Protein AF-A0A8T4UF15-F1 (afdb_monomer_lite)

Sequence (118 aa):
MREFDEFVKQVGKSARLDPWVRERGFAGYVQELKKEADEVIEAIGNNDRENIREELGDVLYDWLHACALAGIPLRDIIASAAEKLQRRKPYLRENRSVSSEEAVAIWKRVKEEEHARR

Structure (mmCIF, N/CA/C/O backbone):
data_AF-A0A8T4UF15-F1
#
_entry.id   AF-A0A8T4UF15-F1
#
loop_
_atom_site.group_PDB
_atom_site.id
_atom_site.type_symbol
_atom_site.label_atom_id
_atom_site.label_alt_id
_atom_site.label_comp_id
_atom_site.label_asym_id
_atom_site.label_entity_id
_atom_site.label_seq_id
_atom_site.pdbx_PDB_ins_code
_atom_site.Cartn_x
_atom_site.Cartn_y
_atom_site.Cartn_z
_atom_site.occupancy
_atom_site.B_iso_or_equiv
_atom_site.auth_seq_id
_atom_site.auth_comp_id
_atom_site.auth_asym_id
_atom_site.auth_atom_id
_atom_site.pdbx_PDB_model_num
ATOM 1 N N . MET A 1 1 ? -14.819 -1.283 -9.847 1.00 64.62 1 MET A N 1
ATOM 2 C CA . MET A 1 1 ? -13.695 -2.212 -10.169 1.00 64.62 1 MET A CA 1
ATOM 3 C C . MET A 1 1 ? -13.067 -1.915 -11.524 1.00 64.62 1 MET A C 1
ATOM 5 O O . MET A 1 1 ? -11.853 -1.983 -11.606 1.00 64.62 1 MET A O 1
ATOM 9 N N . ARG A 1 2 ? -13.832 -1.520 -12.557 1.00 86.50 2 ARG A N 1
ATOM 10 C CA . ARG A 1 2 ? -13.244 -1.036 -13.822 1.00 86.50 2 ARG A CA 1
ATOM 11 C C . ARG A 1 2 ? -12.325 0.177 -13.631 1.00 86.50 2 ARG A C 1
ATOM 13 O O . ARG A 1 2 ? -11.331 0.279 -14.339 1.00 86.50 2 ARG A O 1
ATOM 20 N N . GLU A 1 3 ? -12.628 1.058 -12.672 1.00 92.75 3 GLU A N 1
ATOM 21 C CA . GLU A 1 3 ? -11.774 2.215 -12.375 1.00 92.75 3 GLU A CA 1
ATOM 22 C C . GLU A 1 3 ? -10.402 1.795 -11.840 1.00 92.75 3 GLU A C 1
ATOM 24 O O . GLU A 1 3 ? -9.393 2.355 -12.249 1.00 92.75 3 GLU A O 1
ATOM 29 N N . PHE A 1 4 ? -10.355 0.775 -10.976 1.00 94.50 4 PHE A N 1
ATOM 30 C CA . PHE A 1 4 ? -9.102 0.274 -10.410 1.00 94.50 4 PHE A CA 1
ATOM 31 C C . PHE A 1 4 ? -8.204 -0.340 -11.487 1.00 94.50 4 PHE A C 1
ATOM 33 O O . PHE A 1 4 ? -7.023 -0.016 -11.564 1.00 94.50 4 PHE A O 1
ATOM 40 N N . ASP A 1 5 ? -8.770 -1.171 -12.365 1.00 95.38 5 ASP A N 1
ATOM 41 C CA . ASP A 1 5 ? -8.007 -1.779 -13.457 1.00 95.38 5 ASP A CA 1
ATOM 42 C C . ASP A 1 5 ? -7.453 -0.725 -14.425 1.00 95.38 5 ASP A C 1
ATOM 44 O O . ASP A 1 5 ? -6.333 -0.860 -14.922 1.00 95.38 5 ASP A O 1
ATOM 48 N N . GLU A 1 6 ? -8.223 0.331 -14.707 1.00 97.31 6 GLU A N 1
ATOM 49 C CA . GLU A 1 6 ? -7.743 1.439 -15.533 1.00 97.31 6 GLU A CA 1
ATOM 50 C C . GLU A 1 6 ? -6.646 2.232 -14.823 1.00 97.31 6 GLU A C 1
ATOM 52 O O . GLU A 1 6 ? -5.620 2.533 -15.433 1.00 97.31 6 GLU A O 1
ATOM 57 N N . PHE A 1 7 ? -6.799 2.485 -13.526 1.00 97.19 7 PHE A N 1
ATOM 58 C CA . PHE A 1 7 ? -5.783 3.165 -12.735 1.00 97.19 7 PHE A CA 1
ATOM 59 C C . PHE A 1 7 ? -4.463 2.380 -12.693 1.00 97.19 7 PHE A C 1
ATOM 61 O O . PHE A 1 7 ? -3.406 2.938 -12.976 1.00 97.19 7 PHE A O 1
ATOM 68 N N . VAL A 1 8 ? -4.503 1.061 -12.481 1.00 97.75 8 VAL A N 1
ATOM 69 C CA . VAL A 1 8 ? -3.303 0.203 -12.540 1.00 97.75 8 VAL A CA 1
ATOM 70 C C . VAL A 1 8 ? -2.618 0.292 -13.911 1.00 97.75 8 VAL A C 1
ATOM 72 O O . VAL A 1 8 ? -1.388 0.360 -13.989 1.00 97.75 8 VAL A O 1
ATOM 75 N N . LYS A 1 9 ? -3.382 0.346 -15.013 1.00 97.50 9 LYS A N 1
ATOM 76 C CA . LYS A 1 9 ? -2.808 0.551 -16.357 1.00 97.50 9 LYS A CA 1
ATOM 77 C C . LYS A 1 9 ? -2.168 1.929 -16.504 1.00 97.50 9 LYS A C 1
ATOM 79 O O . LYS A 1 9 ? -1.137 2.037 -17.168 1.00 97.50 9 LYS A O 1
ATOM 84 N N . GLN A 1 10 ? -2.770 2.971 -15.935 1.00 98.19 10 GLN A N 1
ATOM 85 C CA . GLN A 1 10 ? -2.222 4.328 -15.950 1.00 98.19 10 GLN A CA 1
ATOM 86 C C . GLN A 1 10 ? -0.912 4.401 -15.163 1.00 98.19 10 GLN A C 1
ATOM 88 O O . GLN A 1 10 ? 0.080 4.869 -15.716 1.00 98.19 10 GLN A O 1
ATOM 93 N N . VAL A 1 11 ? -0.861 3.834 -13.956 1.00 98.25 11 VAL A N 1
ATOM 94 C CA . VAL A 1 11 ? 0.368 3.731 -13.151 1.00 98.25 11 VAL A CA 1
ATOM 95 C C . VAL A 1 11 ? 1.457 2.965 -13.906 1.00 98.25 11 VAL A C 1
ATOM 97 O O . VAL A 1 11 ? 2.597 3.415 -13.985 1.00 98.25 11 VAL A O 1
ATOM 100 N N . GLY A 1 12 ? 1.116 1.851 -14.562 1.00 97.75 12 GLY A N 1
ATOM 101 C CA . GLY A 1 12 ? 2.076 1.106 -15.384 1.00 97.75 12 GLY A CA 1
ATOM 102 C C . GLY A 1 12 ? 2.609 1.901 -16.586 1.00 97.75 12 GLY A C 1
ATOM 103 O O . GLY A 1 12 ? 3.776 1.762 -16.956 1.00 97.75 12 GLY A O 1
ATOM 104 N N . LYS A 1 13 ? 1.780 2.756 -17.203 1.00 98.25 13 LYS A N 1
ATOM 105 C CA . LYS A 1 13 ? 2.232 3.697 -18.244 1.00 98.25 13 LYS A CA 1
ATOM 106 C C . LYS A 1 13 ? 3.137 4.777 -17.648 1.00 98.25 13 LYS A C 1
ATOM 108 O O . LYS A 1 13 ? 4.186 5.027 -18.235 1.00 98.25 13 LYS A O 1
ATOM 113 N N . SER A 1 14 ? 2.756 5.353 -16.507 1.00 98.38 14 SER A N 1
ATOM 114 C CA . SER A 1 14 ? 3.523 6.361 -15.764 1.00 98.38 14 SER A CA 1
ATOM 115 C C . SER A 1 14 ? 4.927 5.848 -15.437 1.00 98.38 14 SER A C 1
ATOM 117 O O . SER A 1 14 ? 5.908 6.383 -15.944 1.00 98.38 14 SER A O 1
ATOM 119 N N . ALA A 1 15 ? 5.035 4.693 -14.772 1.00 97.56 15 ALA A N 1
ATOM 120 C CA . ALA A 1 15 ? 6.312 4.063 -14.419 1.00 97.56 15 ALA A CA 1
ATOM 121 C C . ALA A 1 15 ? 7.244 3.794 -15.616 1.00 97.56 15 ALA A C 1
ATOM 123 O O . ALA A 1 15 ? 8.463 3.726 -15.460 1.00 97.56 15 ALA A O 1
ATOM 124 N N . ARG A 1 16 ? 6.688 3.644 -16.825 1.00 96.81 16 ARG A N 1
ATOM 125 C CA . ARG A 1 16 ? 7.464 3.422 -18.051 1.00 96.81 16 ARG A CA 1
ATOM 126 C C . ARG A 1 16 ? 7.850 4.716 -18.769 1.00 96.81 16 ARG A C 1
ATOM 128 O O . ARG A 1 16 ? 8.927 4.770 -19.364 1.00 96.81 16 ARG A O 1
ATOM 135 N N . LEU A 1 17 ? 6.953 5.699 -18.801 1.00 98.06 17 LEU A N 1
ATOM 136 C CA . LEU A 1 17 ? 7.047 6.861 -19.690 1.00 98.06 17 LEU A CA 1
ATOM 137 C C . LEU A 1 17 ? 7.447 8.151 -18.971 1.00 98.06 17 LEU A C 1
ATOM 139 O O . LEU A 1 17 ? 8.032 9.019 -19.612 1.00 98.06 17 LEU A O 1
ATOM 143 N N . ASP A 1 18 ? 7.151 8.278 -17.681 1.00 98.12 18 ASP A N 1
ATOM 144 C CA . ASP A 1 18 ? 7.396 9.495 -16.918 1.00 98.12 18 ASP A CA 1
ATOM 145 C C . ASP A 1 18 ? 8.846 9.523 -16.385 1.00 98.12 18 ASP A C 1
ATOM 147 O O . ASP A 1 18 ? 9.244 8.638 -15.615 1.00 98.12 18 ASP A O 1
ATOM 151 N N . PRO A 1 19 ? 9.673 10.504 -16.798 1.00 98.00 19 PRO A N 1
ATOM 152 C CA . PRO A 1 19 ? 11.052 10.614 -16.338 1.00 98.00 19 PRO A CA 1
ATOM 153 C C . PRO A 1 19 ? 11.162 10.897 -14.835 1.00 98.00 19 PRO A C 1
ATOM 155 O O . PRO A 1 19 ? 12.101 10.400 -14.216 1.00 98.00 19 PRO A O 1
ATOM 158 N N . TRP A 1 20 ? 10.210 11.621 -14.239 1.00 97.75 20 TRP A N 1
ATOM 159 C CA . TRP A 1 20 ? 10.221 11.947 -12.813 1.00 97.75 20 TRP A CA 1
ATOM 160 C C . TRP A 1 20 ? 9.957 10.705 -11.961 1.00 97.75 20 TRP A C 1
ATOM 162 O O . TRP A 1 20 ? 10.697 10.419 -11.018 1.00 97.75 20 TRP A O 1
ATOM 172 N N . VAL A 1 21 ? 8.973 9.892 -12.360 1.00 98.25 21 VAL A N 1
ATOM 173 C CA . VAL A 1 21 ? 8.690 8.602 -11.707 1.00 98.25 21 VAL A CA 1
ATOM 174 C C . VAL A 1 21 ? 9.908 7.676 -11.773 1.00 98.25 21 VAL A C 1
ATOM 176 O O . VAL A 1 21 ? 10.256 7.011 -10.793 1.00 98.25 21 VAL A O 1
ATOM 179 N N . ARG A 1 22 ? 10.595 7.647 -12.920 1.00 97.00 22 ARG A N 1
ATOM 180 C CA . ARG A 1 22 ? 11.791 6.817 -13.122 1.00 97.00 22 ARG A CA 1
ATOM 181 C C . ARG A 1 22 ? 12.999 7.297 -12.324 1.00 97.00 22 ARG A C 1
ATOM 183 O O . ARG A 1 22 ? 13.732 6.454 -11.813 1.00 97.00 22 ARG A O 1
ATOM 190 N N . GLU A 1 23 ? 13.211 8.607 -12.236 1.00 98.00 23 GLU A N 1
ATOM 191 C CA . GLU A 1 23 ? 14.283 9.207 -11.436 1.00 98.00 23 GLU A CA 1
ATOM 192 C C . GLU A 1 23 ? 14.081 8.922 -9.945 1.00 98.00 23 GLU A C 1
ATOM 194 O O . GLU A 1 23 ? 15.020 8.522 -9.257 1.00 98.00 23 GLU A O 1
ATOM 199 N N . ARG A 1 24 ? 12.842 9.057 -9.460 1.00 97.50 24 ARG A N 1
ATOM 200 C CA . ARG A 1 24 ? 12.486 8.788 -8.063 1.00 97.50 24 ARG A CA 1
ATOM 201 C C . ARG A 1 24 ? 12.640 7.307 -7.699 1.00 97.50 24 ARG A C 1
ATOM 203 O O . ARG A 1 24 ? 13.168 6.984 -6.633 1.00 97.50 24 ARG A O 1
ATOM 210 N N . GLY A 1 25 ? 12.225 6.407 -8.592 1.00 98.12 25 GLY A N 1
ATOM 211 C CA . GLY A 1 25 ? 12.435 4.965 -8.460 1.00 98.12 25 GLY A CA 1
ATOM 212 C C . GLY A 1 25 ? 11.722 4.322 -7.261 1.00 98.12 25 GLY A C 1
ATOM 213 O O . GLY A 1 25 ? 11.020 4.969 -6.486 1.00 98.12 25 GLY A O 1
ATOM 214 N N . PHE A 1 26 ? 11.903 3.006 -7.101 1.00 98.12 26 PHE A N 1
ATOM 215 C CA . PHE A 1 26 ? 11.213 2.222 -6.067 1.00 98.12 26 PHE A CA 1
ATOM 216 C C . PHE A 1 26 ? 11.446 2.761 -4.648 1.00 98.12 26 PHE A C 1
ATOM 218 O O . PHE A 1 26 ? 10.497 2.949 -3.893 1.00 98.12 26 PHE A O 1
ATOM 225 N N . ALA A 1 27 ? 12.705 3.041 -4.295 1.00 98.00 27 ALA A N 1
ATOM 226 C CA . ALA A 1 27 ? 13.050 3.527 -2.963 1.00 98.00 27 ALA A CA 1
ATOM 227 C C . ALA A 1 27 ? 12.398 4.884 -2.656 1.00 98.00 27 ALA A C 1
ATOM 229 O O . ALA A 1 27 ? 11.936 5.081 -1.536 1.00 98.00 27 ALA A O 1
ATOM 230 N N . GLY A 1 28 ? 12.320 5.783 -3.644 1.00 98.44 28 GLY A N 1
ATOM 231 C CA . GLY A 1 28 ? 11.668 7.079 -3.492 1.00 98.44 28 GLY A CA 1
ATOM 232 C C . GLY A 1 28 ? 10.175 6.939 -3.216 1.00 98.44 28 GLY A C 1
ATOM 233 O O . GLY A 1 28 ? 9.699 7.472 -2.224 1.00 98.44 28 GLY A O 1
ATOM 234 N N . TYR A 1 29 ? 9.458 6.140 -4.009 1.00 98.44 29 TYR A N 1
ATOM 235 C CA . TYR A 1 29 ? 8.026 5.900 -3.786 1.00 98.44 29 TYR A CA 1
ATOM 236 C C . TYR A 1 29 ? 7.711 5.188 -2.466 1.00 98.44 29 TYR A C 1
ATOM 238 O O . TYR A 1 29 ? 6.662 5.419 -1.881 1.00 98.44 29 TYR A O 1
ATOM 246 N N . VAL A 1 30 ? 8.618 4.355 -1.947 1.00 98.38 30 VAL A N 1
ATOM 247 C CA . VAL A 1 30 ? 8.463 3.783 -0.597 1.00 98.38 30 VAL A CA 1
ATOM 248 C C . VAL A 1 30 ? 8.619 4.849 0.496 1.00 98.38 30 VAL A C 1
ATOM 250 O O . VAL A 1 30 ? 7.981 4.732 1.541 1.00 98.38 30 VAL A O 1
ATOM 253 N N . GLN A 1 31 ? 9.457 5.872 0.288 1.00 98.44 31 GLN A N 1
ATOM 254 C CA . GLN A 1 31 ? 9.558 6.990 1.234 1.00 98.44 31 GLN A CA 1
ATOM 255 C C . GLN A 1 31 ? 8.316 7.877 1.202 1.00 98.44 31 GLN A C 1
ATOM 257 O O . GLN A 1 31 ? 7.857 8.267 2.271 1.00 98.44 31 GLN A O 1
ATOM 262 N N . GLU A 1 32 ? 7.769 8.162 0.019 1.00 98.19 32 GLU A N 1
ATOM 263 C CA . GLU A 1 32 ? 6.521 8.929 -0.094 1.00 98.19 32 GLU A CA 1
ATOM 264 C C . GLU A 1 32 ? 5.361 8.158 0.541 1.00 98.19 32 GLU A C 1
ATOM 266 O O . GLU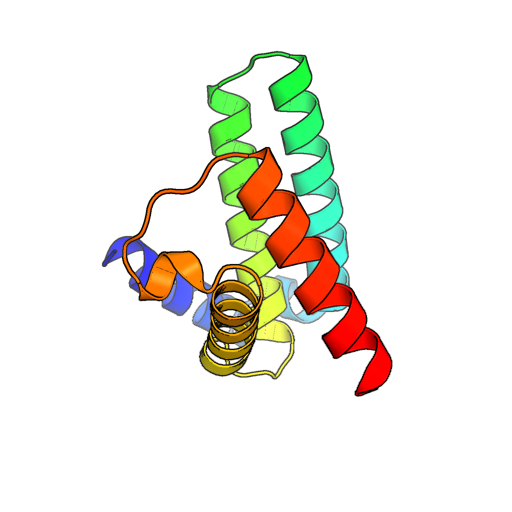 A 1 32 ? 4.771 8.665 1.482 1.00 98.19 32 GLU A O 1
ATOM 271 N N . LEU A 1 33 ? 5.205 6.859 0.245 1.00 98.19 33 LEU A N 1
ATOM 272 C CA . LEU A 1 33 ? 4.213 5.993 0.900 1.00 98.19 33 LEU A CA 1
ATOM 273 C C . LEU A 1 33 ? 4.248 6.062 2.438 1.00 98.19 33 LEU A C 1
ATOM 275 O O . LEU A 1 33 ? 3.218 5.911 3.094 1.00 98.19 33 LEU A O 1
ATOM 279 N N . LYS A 1 34 ? 5.436 6.233 3.035 1.00 98.50 34 LYS A N 1
ATOM 280 C CA . LYS A 1 34 ? 5.559 6.411 4.486 1.00 98.50 34 LYS A CA 1
ATOM 281 C C . LYS A 1 34 ? 4.956 7.748 4.937 1.00 98.50 34 LYS A C 1
ATOM 283 O O . LYS A 1 34 ? 4.312 7.764 5.979 1.00 98.50 34 LYS A O 1
ATOM 288 N N . LYS A 1 35 ? 5.199 8.833 4.199 1.00 98.50 35 LYS A N 1
ATOM 289 C CA . LYS A 1 35 ? 4.645 10.163 4.488 1.00 98.50 35 LYS A CA 1
ATOM 290 C C . LYS A 1 35 ? 3.124 10.148 4.385 1.00 98.50 35 LYS A C 1
ATOM 292 O O . LYS A 1 35 ? 2.491 10.433 5.390 1.00 98.50 35 LYS A O 1
ATOM 297 N N . GLU A 1 36 ? 2.583 9.618 3.287 1.00 98.50 36 GLU A N 1
ATOM 298 C CA . GLU A 1 36 ? 1.129 9.529 3.084 1.00 98.50 36 GLU A CA 1
ATOM 299 C C . GLU A 1 36 ? 0.459 8.713 4.207 1.00 98.50 36 GLU A C 1
ATOM 301 O O . GLU A 1 36 ? -0.630 9.014 4.691 1.00 98.50 36 GLU A O 1
ATOM 306 N N . ALA A 1 37 ? 1.131 7.663 4.699 1.00 98.44 37 ALA A N 1
ATOM 307 C CA . ALA A 1 37 ? 0.642 6.897 5.844 1.00 98.44 37 ALA A CA 1
ATOM 308 C C . ALA A 1 37 ? 0.654 7.694 7.164 1.00 98.44 37 ALA A C 1
ATOM 310 O O . ALA A 1 37 ? -0.230 7.482 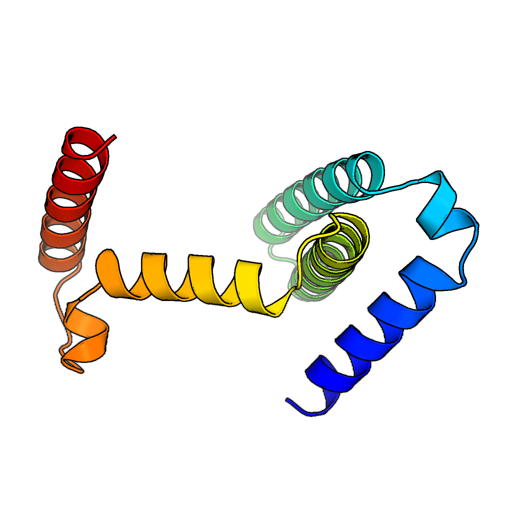7.998 1.00 98.44 37 ALA A O 1
ATOM 311 N N . ASP A 1 38 ? 1.637 8.576 7.368 1.00 98.44 38 ASP A N 1
ATOM 312 C CA . ASP A 1 38 ? 1.678 9.494 8.510 1.00 98.44 38 ASP A CA 1
ATOM 313 C C . ASP A 1 38 ? 0.569 10.567 8.373 1.00 98.44 38 ASP A C 1
ATOM 315 O O . ASP A 1 38 ? -0.131 10.840 9.348 1.00 98.44 38 ASP A O 1
ATOM 319 N N . GLU A 1 39 ? 0.302 11.074 7.166 1.00 98.44 39 GLU A N 1
ATOM 320 C CA . GLU A 1 39 ? -0.786 12.029 6.882 1.00 98.44 39 GLU A CA 1
ATOM 321 C C . GLU A 1 39 ? -2.180 11.413 7.102 1.00 98.44 39 GLU A C 1
ATOM 323 O O . GLU A 1 39 ? -3.047 12.038 7.721 1.00 98.44 39 GLU A O 1
ATOM 328 N N . VAL A 1 40 ? -2.389 10.134 6.753 1.00 98.56 40 VAL A N 1
ATOM 329 C CA . VAL A 1 40 ? -3.608 9.393 7.142 1.00 98.56 40 VAL A CA 1
ATOM 330 C C . VAL A 1 40 ? -3.786 9.380 8.668 1.00 98.56 40 VAL A C 1
ATOM 332 O O . VAL A 1 40 ? -4.907 9.533 9.165 1.00 98.56 40 VAL A O 1
ATOM 335 N N . ILE A 1 41 ? -2.707 9.177 9.435 1.00 98.19 41 ILE A N 1
ATOM 336 C CA . ILE A 1 41 ? -2.761 9.153 10.907 1.00 98.19 41 ILE A CA 1
ATOM 337 C C . ILE A 1 41 ? -3.153 10.532 11.449 1.00 98.19 41 ILE A C 1
ATOM 339 O O . ILE A 1 41 ? -4.004 10.616 12.342 1.00 98.19 41 ILE A O 1
ATOM 343 N N . GLU A 1 42 ? -2.583 11.604 10.899 1.00 98.12 42 GLU A N 1
ATOM 344 C CA . GLU A 1 42 ? -2.930 12.980 11.264 1.00 98.12 42 GLU A CA 1
ATOM 345 C C . GLU A 1 42 ? -4.398 13.298 10.946 1.00 98.12 42 GLU A C 1
ATOM 347 O O . GLU A 1 42 ? -5.129 13.802 11.806 1.00 98.12 42 GLU A O 1
ATOM 352 N N . ALA A 1 43 ? -4.874 12.913 9.760 1.00 97.94 43 ALA A N 1
ATOM 353 C CA . ALA A 1 43 ? -6.256 13.108 9.331 1.00 97.94 43 ALA A CA 1
ATOM 354 C C . ALA A 1 43 ? -7.266 12.404 10.260 1.00 97.94 43 ALA A C 1
ATOM 356 O O . ALA A 1 43 ? -8.306 12.973 10.610 1.00 97.94 43 ALA A O 1
ATOM 357 N N . ILE A 1 44 ? -6.940 11.191 10.729 1.00 97.38 44 ILE A N 1
ATOM 358 C CA . ILE A 1 44 ? -7.727 10.474 11.747 1.00 97.38 44 ILE A CA 1
ATOM 359 C C . ILE A 1 44 ? -7.753 11.256 13.063 1.00 97.38 44 ILE A C 1
ATOM 361 O O . ILE A 1 44 ? -8.822 11.405 13.658 1.00 97.38 44 ILE A O 1
ATOM 365 N N . GLY A 1 45 ? -6.600 11.764 13.511 1.00 96.31 45 GLY A N 1
ATOM 366 C CA . GLY A 1 45 ? -6.489 12.568 14.732 1.00 96.31 45 GLY A CA 1
ATOM 367 C C . GLY A 1 45 ? -7.355 13.830 14.698 1.00 96.31 45 GLY A C 1
ATOM 368 O O . GLY A 1 45 ? -7.945 14.201 15.714 1.00 96.31 45 GLY A O 1
ATOM 369 N N . ASN A 1 46 ? -7.500 14.427 13.515 1.00 96.44 46 ASN A N 1
ATOM 370 C CA . ASN A 1 46 ? -8.308 15.623 13.278 1.00 96.44 46 ASN A CA 1
ATOM 371 C C . ASN A 1 46 ? -9.788 15.324 12.969 1.00 96.44 46 ASN A C 1
ATOM 373 O O . ASN A 1 46 ? -10.588 16.252 12.854 1.00 96.44 46 ASN A O 1
ATOM 377 N N . ASN A 1 47 ? -10.175 14.045 12.854 1.00 96.31 47 ASN A N 1
ATOM 378 C CA . ASN A 1 47 ? -11.503 13.605 12.407 1.00 96.31 47 ASN A CA 1
ATOM 379 C C . ASN A 1 47 ? -11.922 14.237 11.059 1.00 96.31 47 ASN A C 1
ATOM 381 O O . ASN A 1 47 ? -13.106 14.500 10.817 1.00 96.31 47 ASN A O 1
ATOM 385 N N . ASP A 1 48 ? -10.946 14.476 10.181 1.00 97.44 48 ASP A N 1
ATOM 386 C CA . ASP A 1 48 ? -11.146 15.095 8.875 1.00 97.44 48 ASP A CA 1
ATOM 387 C C . ASP A 1 48 ? -11.408 14.021 7.817 1.00 97.44 48 ASP A C 1
ATOM 389 O O . ASP A 1 48 ? -10.512 13.336 7.329 1.00 97.44 48 ASP A O 1
ATOM 393 N N . ARG A 1 49 ? -12.683 13.842 7.473 1.00 97.00 49 ARG A N 1
ATOM 394 C CA . ARG A 1 49 ? -13.104 12.791 6.541 1.00 97.00 49 ARG A CA 1
ATOM 395 C C . ARG A 1 49 ? -12.723 13.071 5.095 1.00 97.00 49 ARG A C 1
ATOM 397 O O . ARG A 1 49 ? -12.622 12.108 4.334 1.00 97.00 49 ARG A O 1
ATOM 404 N N . GLU A 1 50 ? -12.602 14.338 4.708 1.00 97.50 50 GLU A N 1
ATOM 405 C CA . GLU A 1 50 ? -12.168 14.671 3.353 1.00 97.50 50 GLU A CA 1
ATOM 406 C C . GLU A 1 50 ? -10.678 14.393 3.225 1.00 97.50 50 GLU A C 1
ATOM 408 O O . GLU A 1 50 ? -10.302 13.646 2.322 1.00 97.50 50 GLU A O 1
ATOM 413 N N . ASN A 1 51 ? -9.884 14.823 4.210 1.00 97.62 51 ASN A N 1
ATOM 414 C CA . ASN A 1 51 ? -8.453 14.540 4.220 1.00 97.62 51 ASN A CA 1
ATOM 415 C C . ASN A 1 51 ? -8.184 13.030 4.280 1.00 97.62 51 ASN A C 1
ATOM 417 O O . ASN A 1 51 ? -7.449 12.506 3.460 1.00 97.62 51 ASN A O 1
ATOM 421 N N . ILE A 1 52 ? -8.891 12.265 5.127 1.00 98.44 52 ILE A N 1
ATOM 422 C CA . ILE A 1 52 ? -8.759 10.790 5.147 1.00 98.44 52 ILE A CA 1
ATOM 423 C C . ILE A 1 52 ? -8.961 10.174 3.753 1.00 98.44 52 ILE A C 1
ATOM 425 O O . ILE A 1 52 ? -8.304 9.192 3.409 1.00 98.44 52 ILE A O 1
ATOM 429 N N . ARG A 1 53 ? -9.902 10.693 2.956 1.00 98.25 53 ARG A N 1
ATOM 430 C CA . ARG A 1 53 ? -10.151 10.174 1.606 1.00 98.25 53 ARG A CA 1
ATOM 431 C C . ARG A 1 53 ? -8.999 10.505 0.655 1.00 98.25 53 ARG A C 1
ATOM 433 O O . ARG A 1 53 ? -8.691 9.654 -0.178 1.00 98.25 53 ARG A O 1
ATOM 440 N N . GLU A 1 54 ? -8.452 11.711 0.749 1.00 98.44 54 GLU A N 1
ATOM 441 C CA . GLU A 1 54 ? -7.309 12.184 -0.038 1.00 98.44 54 GLU A CA 1
ATOM 442 C C . GLU A 1 54 ? -6.070 11.336 0.260 1.00 98.44 54 GLU A C 1
ATOM 444 O O . GLU A 1 54 ? -5.643 10.580 -0.612 1.00 98.44 54 GLU A O 1
ATOM 449 N N . GLU A 1 55 ? -5.656 11.274 1.526 1.00 98.56 55 GLU A N 1
ATOM 450 C CA . GLU A 1 55 ? -4.427 10.576 1.926 1.00 98.56 55 GLU A CA 1
ATOM 451 C C . GLU A 1 55 ? -4.501 9.056 1.685 1.00 98.56 55 GLU A C 1
ATOM 453 O O . GLU A 1 55 ? -3.527 8.402 1.313 1.00 98.56 55 GLU A O 1
ATOM 458 N N . LEU A 1 56 ? -5.680 8.432 1.839 1.00 98.44 56 LEU A N 1
ATOM 459 C CA . LEU A 1 56 ? -5.854 7.020 1.458 1.00 98.44 56 LEU A CA 1
ATOM 460 C C . LEU A 1 56 ? -5.723 6.802 -0.058 1.00 98.44 56 LEU A C 1
ATOM 462 O O . LEU A 1 56 ? -5.347 5.707 -0.496 1.00 98.44 56 LEU A O 1
ATOM 466 N N . GLY A 1 57 ? -6.073 7.810 -0.856 1.00 98.25 57 GLY A N 1
ATOM 467 C CA . GLY A 1 57 ? -5.840 7.841 -2.293 1.00 98.25 57 GLY A CA 1
ATOM 468 C C . GLY A 1 57 ? -4.352 7.910 -2.618 1.00 98.25 57 GLY A C 1
ATOM 469 O O . GLY A 1 57 ? -3.891 7.119 -3.445 1.00 98.25 57 GLY A O 1
ATOM 470 N N . ASP A 1 58 ? -3.607 8.761 -1.919 1.00 98.56 58 ASP A N 1
ATOM 471 C CA . ASP A 1 58 ? -2.167 8.938 -2.126 1.00 98.56 58 ASP A CA 1
ATOM 472 C C . ASP A 1 58 ? -1.362 7.720 -1.658 1.00 98.56 58 ASP A C 1
ATOM 474 O O . ASP A 1 58 ? -0.540 7.192 -2.413 1.00 98.56 58 ASP A O 1
ATOM 478 N N . VAL A 1 59 ? -1.743 7.104 -0.532 1.00 98.69 59 VAL A N 1
ATOM 479 C CA . VAL A 1 59 ? -1.238 5.778 -0.126 1.00 98.69 59 VAL A CA 1
ATOM 480 C C . VAL A 1 59 ? -1.429 4.743 -1.241 1.00 98.69 59 VAL A C 1
ATOM 482 O O . VAL A 1 59 ? -0.521 3.958 -1.533 1.00 98.69 59 VAL A O 1
ATOM 485 N N . LEU A 1 60 ? -2.605 4.702 -1.880 1.00 98.25 60 LEU A N 1
ATOM 486 C CA . LEU A 1 60 ? -2.859 3.765 -2.977 1.00 98.25 60 LEU A CA 1
ATOM 487 C C . LEU A 1 60 ? -2.023 4.106 -4.221 1.00 98.25 60 LEU A C 1
ATOM 489 O O . LEU A 1 60 ? -1.503 3.193 -4.875 1.00 98.25 60 LEU A O 1
ATOM 493 N N . TYR A 1 61 ? -1.908 5.393 -4.550 1.00 98.50 61 TYR A N 1
ATOM 494 C CA . TYR A 1 61 ? -1.138 5.906 -5.680 1.00 98.50 61 TYR A CA 1
ATOM 495 C C . TYR A 1 61 ? 0.342 5.537 -5.554 1.00 98.50 61 TYR A C 1
ATOM 497 O O . TYR A 1 61 ? 0.903 4.919 -6.470 1.00 98.50 61 TYR A O 1
ATOM 505 N N . ASP A 1 62 ? 0.953 5.826 -4.410 1.00 98.62 62 ASP A N 1
ATOM 506 C CA . ASP A 1 62 ? 2.365 5.560 -4.165 1.00 98.62 62 ASP A CA 1
ATOM 507 C C . ASP A 1 62 ? 2.655 4.074 -4.013 1.00 98.62 62 ASP A C 1
ATOM 509 O O . ASP A 1 62 ? 3.649 3.573 -4.549 1.00 98.62 62 ASP A O 1
ATOM 513 N N . TRP A 1 63 ? 1.760 3.320 -3.366 1.00 98.56 63 TRP A N 1
ATOM 514 C CA . TRP A 1 63 ? 1.907 1.871 -3.262 1.00 98.56 63 TRP A CA 1
ATOM 515 C C . TRP A 1 63 ? 1.887 1.193 -4.638 1.00 98.56 63 TRP A C 1
ATOM 517 O O . TRP A 1 63 ? 2.700 0.298 -4.899 1.00 98.56 63 TRP A O 1
ATOM 527 N N . LEU A 1 64 ? 0.998 1.616 -5.545 1.00 98.38 64 LEU A N 1
ATOM 528 C CA . LEU A 1 64 ? 0.948 1.067 -6.902 1.00 98.38 64 LEU A CA 1
ATOM 529 C C . LEU A 1 64 ? 2.179 1.458 -7.730 1.00 98.38 64 LEU A C 1
ATOM 531 O O . LEU A 1 64 ? 2.690 0.606 -8.463 1.00 98.38 64 LEU A O 1
ATOM 535 N N . HIS A 1 65 ? 2.689 2.687 -7.601 1.00 98.56 65 HIS A N 1
ATOM 536 C CA . HIS A 1 65 ? 3.939 3.090 -8.255 1.00 98.56 65 HIS A CA 1
ATOM 537 C C . HIS A 1 65 ? 5.132 2.296 -7.720 1.00 98.56 65 HIS A C 1
ATOM 539 O O . HIS A 1 65 ? 5.913 1.760 -8.510 1.00 98.56 65 HIS A O 1
ATOM 545 N N . ALA A 1 66 ? 5.233 2.119 -6.400 1.00 98.38 66 ALA A N 1
ATOM 546 C CA . ALA A 1 66 ? 6.243 1.265 -5.788 1.00 98.38 66 ALA A CA 1
ATOM 547 C C . ALA A 1 66 ? 6.152 -0.172 -6.333 1.00 98.38 66 ALA A C 1
ATOM 549 O O . ALA A 1 66 ? 7.158 -0.738 -6.758 1.00 98.38 66 ALA A O 1
ATOM 550 N N . CYS A 1 67 ? 4.951 -0.752 -6.421 1.00 98.12 67 CYS A N 1
ATOM 551 C CA . CYS A 1 67 ? 4.768 -2.081 -7.012 1.00 98.12 67 CYS A CA 1
ATOM 552 C C . CYS A 1 67 ? 5.200 -2.136 -8.487 1.00 98.12 67 CYS A C 1
ATOM 554 O O . CYS A 1 67 ? 5.870 -3.086 -8.889 1.00 98.12 67 CYS A O 1
ATOM 556 N N . ALA A 1 68 ? 4.851 -1.128 -9.291 1.00 97.94 68 ALA A N 1
ATOM 557 C CA . ALA A 1 68 ? 5.227 -1.061 -10.703 1.00 97.94 68 ALA A CA 1
ATOM 558 C C . ALA A 1 68 ? 6.749 -0.941 -10.906 1.00 97.94 68 ALA A C 1
ATOM 560 O O . ALA A 1 68 ? 7.288 -1.482 -11.873 1.00 97.94 68 ALA A O 1
ATOM 561 N N . LEU A 1 69 ? 7.444 -0.270 -9.983 1.00 98.06 69 LEU A N 1
ATOM 562 C CA . LEU A 1 69 ? 8.892 -0.049 -10.016 1.00 98.06 69 LEU A CA 1
ATOM 563 C C . LEU A 1 69 ? 9.701 -1.172 -9.345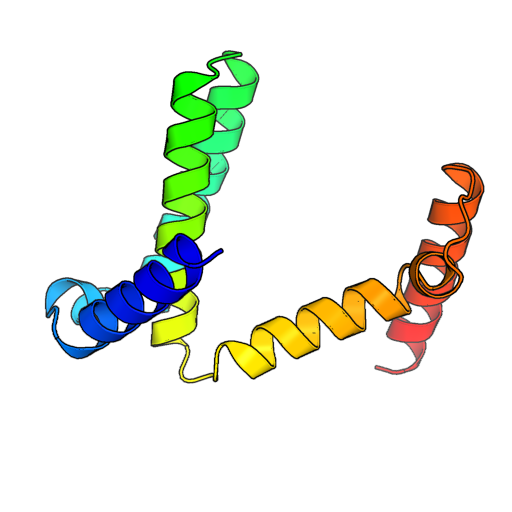 1.00 98.06 69 LEU A C 1
ATOM 565 O O . LEU A 1 69 ? 10.908 -1.257 -9.557 1.00 98.06 69 LEU A O 1
ATOM 569 N N . ALA A 1 70 ? 9.062 -2.055 -8.570 1.00 96.94 70 ALA A N 1
ATOM 570 C CA . ALA A 1 70 ? 9.728 -3.139 -7.842 1.00 96.94 70 ALA A CA 1
ATOM 571 C C . ALA A 1 70 ? 10.293 -4.252 -8.748 1.00 96.94 70 ALA A C 1
ATOM 573 O O . ALA A 1 70 ? 11.026 -5.118 -8.274 1.00 96.94 70 ALA A O 1
ATOM 574 N N . GLY A 1 71 ? 9.921 -4.284 -10.034 1.00 94.50 71 GLY A N 1
ATOM 575 C CA . GLY A 1 71 ? 10.304 -5.360 -10.958 1.00 94.50 71 GLY A CA 1
ATOM 576 C C . GLY A 1 71 ? 9.623 -6.704 -10.668 1.00 94.50 71 GLY A C 1
ATOM 577 O O . GLY A 1 71 ? 9.992 -7.722 -11.250 1.00 94.50 71 GLY A O 1
ATOM 578 N N . ILE A 1 72 ? 8.620 -6.716 -9.786 1.00 97.06 72 ILE A N 1
ATOM 579 C CA . ILE A 1 72 ? 7.836 -7.895 -9.417 1.00 97.06 72 ILE A CA 1
ATOM 580 C C . ILE A 1 72 ? 6.440 -7.748 -10.032 1.00 97.06 72 ILE A C 1
ATOM 582 O O . ILE A 1 72 ? 5.823 -6.690 -9.885 1.00 97.06 72 ILE A O 1
ATOM 586 N N . PRO A 1 73 ? 5.890 -8.779 -10.699 1.00 96.81 73 PRO A N 1
ATOM 587 C CA . PRO A 1 73 ? 4.527 -8.710 -11.204 1.00 96.81 73 PRO A CA 1
ATOM 588 C C . PRO A 1 73 ? 3.530 -8.444 -10.071 1.00 96.81 73 PRO A C 1
ATOM 590 O O . PRO A 1 73 ? 3.473 -9.192 -9.096 1.00 96.81 73 PRO A O 1
ATOM 593 N N . LEU A 1 74 ? 2.682 -7.422 -10.227 1.00 96.50 74 LEU A N 1
ATOM 594 C CA . LEU A 1 74 ? 1.673 -7.050 -9.224 1.00 96.50 74 LEU A CA 1
ATOM 595 C C . LEU A 1 74 ? 0.790 -8.242 -8.806 1.00 96.50 74 LEU A C 1
ATOM 597 O O . LEU A 1 74 ? 0.470 -8.400 -7.630 1.00 96.50 74 LEU A O 1
ATOM 601 N N . ARG A 1 75 ? 0.456 -9.131 -9.753 1.00 97.00 75 ARG A N 1
ATOM 602 C CA . ARG A 1 75 ? -0.290 -10.371 -9.481 1.00 97.00 75 ARG A CA 1
ATOM 603 C C . ARG A 1 75 ? 0.390 -11.280 -8.450 1.00 97.00 75 ARG A C 1
ATOM 605 O O . ARG A 1 75 ? -0.308 -11.904 -7.660 1.00 97.00 75 ARG A O 1
ATOM 612 N N . ASP A 1 76 ? 1.719 -11.330 -8.428 1.00 98.25 76 ASP A N 1
ATOM 613 C CA . ASP A 1 76 ? 2.483 -12.219 -7.555 1.00 98.25 76 ASP A CA 1
ATOM 614 C C . ASP A 1 76 ? 2.539 -11.618 -6.136 1.00 98.25 76 ASP A C 1
ATOM 616 O O . ASP A 1 76 ? 2.386 -12.334 -5.144 1.00 98.25 76 ASP A O 1
ATOM 620 N N . ILE A 1 77 ? 2.630 -10.283 -6.031 1.00 97.75 77 ILE A N 1
ATOM 621 C CA . ILE A 1 77 ? 2.495 -9.537 -4.766 1.00 97.75 77 ILE A CA 1
ATOM 622 C C . ILE A 1 77 ? 1.103 -9.766 -4.159 1.00 97.75 77 ILE A C 1
ATOM 624 O O . ILE A 1 77 ? 0.981 -10.128 -2.984 1.00 97.75 77 ILE A O 1
ATOM 628 N N . ILE A 1 78 ? 0.049 -9.601 -4.966 1.00 96.94 78 ILE A N 1
ATOM 629 C CA . ILE A 1 78 ? -1.342 -9.809 -4.540 1.00 96.94 78 ILE A CA 1
ATOM 630 C C . ILE A 1 78 ? -1.569 -11.268 -4.134 1.00 96.94 78 ILE A C 1
ATOM 632 O O . ILE A 1 78 ? -2.159 -11.515 -3.082 1.00 96.94 78 ILE A O 1
ATOM 636 N N . ALA A 1 79 ? -1.075 -12.234 -4.913 1.00 97.62 79 ALA A N 1
ATOM 637 C CA . ALA A 1 79 ? -1.196 -13.655 -4.593 1.00 97.62 79 ALA A CA 1
ATOM 638 C C . ALA A 1 79 ? -0.543 -13.986 -3.243 1.00 97.62 79 ALA A C 1
ATOM 640 O O . ALA A 1 79 ? -1.166 -14.634 -2.402 1.00 97.62 79 ALA A O 1
ATOM 641 N N . SER A 1 80 ? 0.661 -13.462 -2.988 1.00 96.88 80 SER A N 1
ATOM 642 C CA . SER A 1 80 ? 1.354 -13.625 -1.705 1.00 96.88 80 SER A CA 1
ATOM 643 C C . SER A 1 80 ? 0.563 -13.030 -0.529 1.00 96.88 80 SER A C 1
ATOM 645 O O . SER A 1 80 ? 0.446 -13.642 0.541 1.00 96.88 80 SER A O 1
ATOM 647 N N . ALA A 1 81 ? -0.026 -11.843 -0.713 1.00 96.44 81 ALA A N 1
ATOM 648 C CA . ALA A 1 81 ? -0.868 -11.209 0.299 1.00 96.44 81 ALA A CA 1
ATOM 649 C C . ALA A 1 81 ? -2.157 -12.010 0.562 1.00 96.44 81 ALA A C 1
ATOM 651 O O . ALA A 1 81 ? -2.522 -12.232 1.721 1.00 96.44 81 ALA A O 1
ATOM 652 N N . ALA A 1 82 ? -2.809 -12.496 -0.497 1.00 95.94 82 ALA A N 1
ATOM 653 C CA . ALA A 1 82 ? -4.015 -13.309 -0.413 1.00 95.94 82 ALA A CA 1
ATOM 654 C C . ALA A 1 82 ? -3.744 -14.646 0.291 1.00 95.94 82 ALA A C 1
ATOM 656 O O . ALA A 1 82 ? -4.464 -15.005 1.221 1.00 95.94 82 ALA A O 1
ATOM 657 N N . GLU A 1 83 ? -2.675 -15.357 -0.069 1.00 94.88 83 GLU A N 1
ATOM 658 C CA . GLU A 1 83 ? -2.288 -16.606 0.594 1.00 94.88 83 GLU A CA 1
ATOM 659 C C . GLU A 1 83 ? -2.052 -16.393 2.096 1.00 94.88 83 GLU A C 1
ATOM 661 O O . GLU A 1 83 ? -2.554 -17.150 2.933 1.00 94.88 83 GLU A O 1
ATOM 666 N N . LYS A 1 84 ? -1.358 -15.307 2.460 1.00 94.19 84 LYS A N 1
ATOM 667 C CA . LYS A 1 84 ? -1.126 -14.926 3.859 1.00 94.19 84 LYS A CA 1
ATOM 668 C C . LYS A 1 84 ? -2.433 -14.659 4.610 1.00 94.19 84 LYS A C 1
ATOM 670 O O . LYS A 1 84 ? -2.565 -15.116 5.747 1.00 94.19 84 LYS A O 1
ATOM 675 N N . LEU A 1 85 ? -3.384 -13.945 4.002 1.00 94.62 85 LEU A N 1
ATOM 676 C CA . LEU A 1 85 ? -4.703 -13.688 4.589 1.00 94.62 85 LEU A CA 1
ATOM 677 C C . LEU A 1 85 ? -5.436 -15.002 4.865 1.00 94.62 85 LEU A C 1
ATOM 679 O O . LEU A 1 85 ? -5.884 -15.244 5.983 1.00 94.62 85 LEU A O 1
ATOM 683 N N . GLN A 1 86 ? -5.496 -15.861 3.854 1.00 92.62 86 GLN A N 1
ATOM 684 C CA . GLN A 1 86 ? -6.204 -17.131 3.903 1.00 92.62 86 GLN A CA 1
ATOM 685 C C . GLN A 1 86 ? -5.616 -18.089 4.944 1.00 92.62 86 GLN A C 1
ATOM 687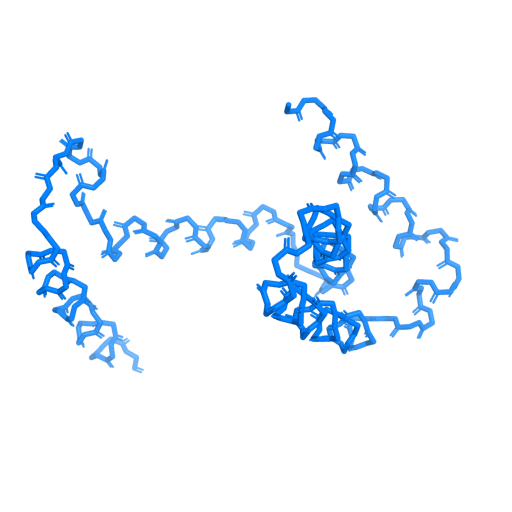 O O . GLN A 1 86 ? -6.351 -18.727 5.695 1.00 92.62 86 GLN A O 1
ATOM 692 N N . ARG A 1 87 ? -4.286 -18.150 5.043 1.00 93.56 87 ARG A N 1
ATOM 693 C CA . ARG A 1 87 ? -3.602 -18.974 6.040 1.00 93.56 87 ARG A CA 1
ATOM 694 C C . ARG A 1 87 ? -3.808 -18.457 7.464 1.00 93.56 87 ARG A C 1
ATOM 696 O O . ARG A 1 87 ? -4.005 -19.257 8.369 1.00 93.56 87 ARG A O 1
ATOM 703 N N . ARG A 1 88 ? -3.765 -17.136 7.682 1.00 95.00 88 ARG A N 1
ATOM 704 C CA . ARG A 1 88 ? -3.926 -16.521 9.019 1.00 95.00 88 ARG A CA 1
ATOM 705 C C . ARG A 1 88 ? -5.375 -16.411 9.483 1.00 95.00 88 ARG A C 1
ATOM 707 O O . ARG A 1 88 ? -5.608 -16.201 10.671 1.00 95.00 88 ARG A O 1
ATOM 714 N N . LYS A 1 89 ? -6.334 -16.521 8.566 1.00 95.56 89 LYS A N 1
ATOM 715 C CA . LYS A 1 89 ? -7.773 -16.445 8.840 1.00 95.56 89 LYS A CA 1
ATOM 716 C C . LYS A 1 89 ? -8.523 -17.586 8.131 1.00 95.56 89 LYS A C 1
ATOM 718 O O . LYS A 1 89 ? -9.355 -17.316 7.266 1.00 95.56 89 LYS A O 1
ATOM 723 N N . PRO A 1 90 ? -8.254 -18.858 8.483 1.00 94.00 90 PRO A N 1
ATOM 724 C CA . PRO A 1 90 ? -8.845 -20.017 7.806 1.00 94.00 90 PRO A CA 1
ATOM 725 C C . PRO A 1 90 ? -10.378 -20.043 7.883 1.00 94.00 90 PRO A C 1
ATOM 727 O O . PRO A 1 90 ? -11.028 -20.455 6.927 1.00 94.00 90 PRO A O 1
ATOM 730 N N . TYR A 1 91 ? -10.958 -19.496 8.956 1.00 94.25 91 TYR A N 1
ATOM 731 C CA . TYR A 1 91 ? -12.408 -19.363 9.129 1.00 94.25 91 TYR A CA 1
ATOM 732 C C . TYR A 1 91 ? -13.096 -18.559 8.010 1.00 94.25 91 TYR A C 1
ATOM 734 O O . TYR A 1 91 ? -14.280 -18.766 7.754 1.00 94.25 91 TYR A O 1
ATOM 742 N N . LEU A 1 92 ? -12.370 -17.693 7.286 1.00 93.75 92 LEU A N 1
ATOM 743 C CA . LEU A 1 92 ? -12.917 -16.993 6.118 1.00 93.75 92 LEU A CA 1
ATOM 744 C C . LEU A 1 92 ? -13.171 -17.936 4.932 1.00 93.75 92 LEU A 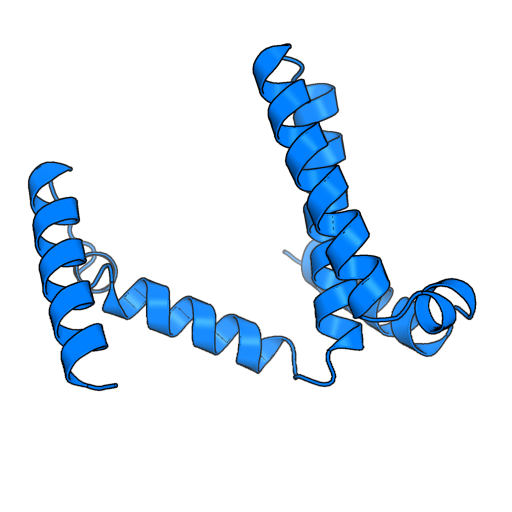C 1
ATOM 746 O O . LEU A 1 92 ? -14.093 -17.689 4.164 1.00 93.75 92 LEU A O 1
ATOM 750 N N . ARG A 1 93 ? -12.406 -19.028 4.783 1.00 88.75 93 ARG A N 1
ATOM 751 C CA . ARG A 1 93 ? 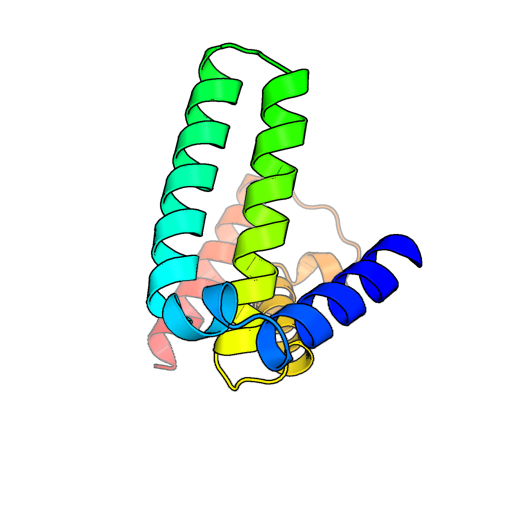-12.672 -20.064 3.759 1.00 88.75 93 ARG A CA 1
ATOM 752 C C . ARG A 1 93 ? -13.902 -20.888 4.088 1.00 88.75 93 ARG A C 1
ATOM 754 O O . ARG A 1 93 ? -14.617 -21.320 3.194 1.00 88.75 93 ARG A O 1
ATOM 761 N N . GLU A 1 94 ? -14.118 -21.100 5.378 1.00 90.12 94 GLU A N 1
ATOM 762 C CA . GLU A 1 94 ? -15.251 -21.844 5.920 1.00 90.12 94 GLU A CA 1
ATOM 763 C C . GLU A 1 94 ? -16.540 -21.003 5.934 1.00 90.12 94 GLU A C 1
ATOM 765 O O . GLU A 1 94 ? -17.584 -21.512 6.328 1.00 90.12 94 GLU A O 1
ATOM 770 N N . ASN A 1 95 ? -16.480 -19.720 5.533 1.00 92.81 95 ASN A N 1
ATOM 771 C CA . ASN A 1 95 ? -17.562 -18.740 5.698 1.00 92.81 95 ASN A CA 1
ATOM 772 C C . ASN A 1 95 ? -18.127 -18.728 7.128 1.00 92.81 95 ASN A C 1
ATOM 774 O O . ASN A 1 95 ? -19.329 -18.568 7.350 1.00 92.81 95 ASN A O 1
ATOM 778 N N . ARG A 1 96 ? -17.241 -18.910 8.112 1.00 95.56 96 ARG A N 1
ATOM 779 C CA . ARG A 1 96 ? -17.594 -19.030 9.521 1.00 95.56 96 ARG A CA 1
ATOM 780 C C . ARG A 1 96 ? -17.280 -17.730 10.245 1.00 95.56 96 ARG A C 1
ATOM 782 O O . ARG A 1 96 ? -16.149 -17.244 10.213 1.00 95.56 96 ARG A O 1
ATOM 789 N N . SER A 1 97 ? -18.285 -17.187 10.924 1.00 95.12 97 SER A N 1
ATOM 790 C CA . SER A 1 97 ? -18.073 -16.101 11.880 1.00 95.12 97 SER A CA 1
ATOM 791 C C . SER A 1 97 ? -17.497 -16.665 13.177 1.00 95.12 97 SER A C 1
ATOM 793 O O . SER A 1 97 ? -17.902 -17.740 13.622 1.00 95.12 97 SER A O 1
ATOM 795 N N . VAL A 1 98 ? -16.545 -15.950 13.769 1.00 96.31 98 VAL A N 1
ATOM 796 C CA . VAL A 1 98 ? -15.834 -16.339 14.994 1.00 96.31 98 VAL A CA 1
ATOM 797 C C . VAL A 1 98 ? -15.768 -15.153 15.943 1.00 96.31 98 VAL A C 1
ATOM 799 O O . VAL A 1 98 ? -15.831 -14.004 15.497 1.00 96.31 98 VAL A O 1
ATOM 802 N N . SER A 1 99 ? -15.625 -15.408 17.243 1.00 97.75 99 SER A N 1
ATOM 803 C CA . SER A 1 99 ? -15.409 -14.318 18.199 1.00 97.75 99 SER A CA 1
ATOM 804 C C . SER A 1 99 ? -14.030 -13.674 17.999 1.00 97.75 99 SER A C 1
ATOM 806 O O . SER A 1 99 ? -13.135 -14.251 17.371 1.00 97.75 99 SER A O 1
ATOM 808 N N . SER A 1 100 ? -13.838 -12.472 18.549 1.00 97.31 100 SER A N 1
ATOM 809 C CA . SER A 1 100 ? -12.533 -11.799 18.523 1.00 97.31 100 SER A CA 1
ATOM 810 C C . SER A 1 100 ? -11.459 -12.646 19.218 1.00 97.31 100 SER A C 1
ATOM 812 O O . SER A 1 100 ? -10.355 -12.819 18.701 1.00 97.31 100 SER A O 1
ATOM 814 N N . GLU A 1 101 ? -11.807 -13.255 20.352 1.00 97.94 101 GLU A N 1
ATOM 815 C CA . GLU A 1 101 ? -10.932 -14.126 21.139 1.00 97.94 101 GLU A CA 1
ATOM 816 C C . GLU A 1 101 ? -10.519 -15.363 20.337 1.00 97.94 101 GLU A C 1
ATOM 818 O O . GLU A 1 101 ? -9.333 -15.697 20.279 1.00 97.94 101 GLU A O 1
ATOM 823 N N . GLU A 1 102 ? -11.476 -16.007 19.660 1.00 97.31 102 GLU A N 1
ATOM 824 C CA . GLU A 1 102 ? -11.197 -17.148 18.788 1.00 97.31 102 GLU A CA 1
ATOM 825 C C . GLU A 1 102 ? -10.312 -16.733 17.600 1.00 97.31 102 GLU A C 1
ATOM 827 O O . GLU A 1 102 ? -9.315 -17.398 17.306 1.00 97.31 102 GLU A O 1
ATOM 832 N N . ALA A 1 103 ? -10.612 -15.604 16.947 1.00 97.06 103 ALA A N 1
ATOM 833 C CA . ALA A 1 103 ? -9.810 -15.083 15.841 1.00 97.06 103 ALA A CA 1
ATOM 834 C C . ALA A 1 103 ? -8.352 -14.821 16.254 1.00 97.06 103 ALA A C 1
ATOM 836 O O . ALA A 1 103 ? -7.430 -15.149 15.499 1.00 97.06 103 ALA A O 1
ATOM 837 N N . VAL A 1 104 ? -8.137 -14.253 17.445 1.00 96.94 104 VAL A N 1
ATOM 838 C CA . VAL A 1 104 ? -6.803 -14.005 18.010 1.00 96.94 104 VAL A CA 1
ATOM 839 C C . VAL A 1 104 ? -6.094 -15.318 18.339 1.00 96.94 104 VAL A C 1
ATOM 841 O O . VAL A 1 104 ? -4.915 -15.459 18.009 1.00 96.94 104 VAL A O 1
ATOM 844 N N . ALA A 1 105 ? -6.786 -16.290 18.940 1.00 97.00 105 ALA A N 1
ATOM 845 C CA . ALA A 1 105 ? -6.214 -17.599 19.255 1.00 97.00 105 ALA A CA 1
ATOM 846 C C . ALA A 1 105 ? -5.749 -18.340 17.989 1.00 97.00 105 ALA A C 1
ATOM 848 O O . ALA A 1 105 ? -4.625 -18.843 17.938 1.00 97.00 105 ALA A O 1
ATOM 849 N N . ILE A 1 106 ? -6.572 -18.335 16.934 1.00 95.88 106 ILE A N 1
ATOM 850 C CA . ILE A 1 106 ? -6.222 -18.913 15.629 1.00 95.88 106 ILE A CA 1
ATOM 851 C C . ILE A 1 106 ? -5.006 -18.198 15.031 1.00 95.88 106 ILE A C 1
ATOM 853 O O . ILE A 1 106 ? -4.063 -18.856 14.592 1.00 95.88 106 ILE A O 1
ATOM 857 N N . TRP A 1 107 ? -5.003 -16.862 15.029 1.00 95.69 107 TRP A N 1
ATOM 858 C CA . TRP A 1 107 ? -3.902 -16.080 14.466 1.00 95.69 107 TRP A CA 1
ATOM 859 C C . TRP A 1 107 ? -2.570 -16.347 15.179 1.00 95.69 107 TRP A C 1
ATOM 861 O O . TRP A 1 107 ? -1.557 -16.525 14.501 1.00 95.69 107 TRP A O 1
ATOM 871 N N . LYS A 1 108 ? -2.568 -16.418 16.519 1.00 95.62 108 LYS A N 1
ATOM 872 C CA . LYS A 1 108 ? -1.370 -16.726 17.321 1.00 95.62 108 LYS A CA 1
ATOM 873 C C . LYS A 1 108 ? -0.812 -18.108 16.982 1.00 95.62 108 LYS A C 1
ATOM 875 O O . LYS A 1 108 ? 0.363 -18.210 16.644 1.00 95.62 108 LYS A O 1
ATOM 880 N N . ARG A 1 109 ? -1.671 -19.132 16.947 1.00 95.56 109 ARG A N 1
ATOM 881 C CA . ARG A 1 109 ? -1.277 -20.499 16.570 1.00 95.56 109 ARG A CA 1
ATOM 882 C C . ARG A 1 109 ? -0.654 -20.551 15.171 1.00 95.56 109 ARG A C 1
ATOM 884 O O . ARG A 1 109 ? 0.432 -21.087 14.991 1.00 95.56 109 ARG A O 1
ATOM 891 N N . VAL A 1 110 ? -1.298 -19.929 14.179 1.00 93.69 110 VAL A N 1
ATOM 892 C CA . VAL A 1 110 ? -0.768 -19.891 12.802 1.00 93.69 110 VAL A CA 1
ATOM 893 C C . VAL A 1 110 ? 0.573 -19.153 12.734 1.00 93.69 110 VAL A C 1
ATOM 895 O O . VAL A 1 110 ? 1.451 -19.532 11.961 1.00 93.69 110 VAL A O 1
ATOM 898 N N . LYS A 1 111 ? 0.746 -18.088 13.522 1.00 92.38 111 LYS A N 1
ATOM 899 C CA . LYS A 1 111 ? 2.006 -17.345 13.601 1.00 92.38 111 LYS A CA 1
ATOM 900 C C . LYS A 1 111 ? 3.142 -18.199 14.152 1.00 92.38 111 LYS A C 1
ATOM 902 O O . LYS A 1 111 ? 4.226 -18.172 13.578 1.00 92.38 111 LYS A O 1
ATOM 907 N N . GLU A 1 112 ? 2.899 -18.958 15.214 1.00 93.62 112 GLU A N 1
ATOM 908 C CA . GLU A 1 112 ? 3.882 -19.885 15.788 1.00 93.62 112 GLU A CA 1
ATOM 909 C C . GLU A 1 112 ? 4.318 -20.939 14.760 1.00 93.62 112 GLU A C 1
ATOM 911 O O . GLU A 1 112 ? 5.513 -21.149 14.555 1.00 93.62 112 GLU A O 1
ATOM 916 N N . GLU A 1 113 ? 3.367 -21.512 14.016 1.00 91.56 113 GLU A N 1
ATOM 917 C CA . GLU A 1 113 ? 3.656 -22.456 12.928 1.00 91.56 113 GLU A CA 1
ATOM 918 C C . GLU A 1 113 ? 4.471 -21.826 11.781 1.00 91.56 113 GLU A C 1
ATOM 920 O O . GLU A 1 113 ? 5.337 -22.487 11.210 1.00 91.56 113 GLU A O 1
ATOM 925 N N . GLU A 1 114 ? 4.227 -20.555 11.426 1.00 89.31 114 GLU A N 1
ATOM 926 C CA . GLU A 1 114 ? 5.044 -19.830 10.436 1.00 89.31 114 GLU A CA 1
ATOM 927 C C . GLU A 1 114 ? 6.492 -19.663 10.896 1.00 89.31 114 GLU A C 1
ATOM 929 O O . GLU A 1 114 ? 7.409 -19.802 10.088 1.00 89.31 114 GLU A O 1
ATOM 934 N N . HIS A 1 115 ? 6.688 -19.318 12.171 1.00 87.00 115 HIS A N 1
ATOM 935 C CA . HIS A 1 115 ? 8.015 -19.116 12.744 1.00 87.00 115 HIS A CA 1
ATOM 936 C C . HIS A 1 115 ? 8.799 -20.427 12.826 1.00 87.00 115 HIS A C 1
ATOM 938 O O . HIS A 1 115 ? 9.995 -20.412 12.578 1.00 87.00 115 HIS A O 1
ATOM 944 N N . ALA A 1 116 ? 8.131 -21.551 13.095 1.00 85.81 116 ALA A N 1
ATOM 945 C CA . ALA A 1 116 ? 8.764 -22.870 13.148 1.00 85.81 116 ALA A CA 1
ATOM 946 C C . ALA A 1 116 ? 9.167 -23.438 11.771 1.00 85.81 116 ALA A C 1
ATOM 948 O O . ALA A 1 116 ? 9.962 -24.372 11.706 1.00 85.81 116 ALA A O 1
ATOM 949 N N . ARG A 1 117 ? 8.600 -22.920 10.671 1.00 77.44 117 ARG A N 1
ATOM 950 C CA . ARG A 1 117 ? 8.895 -23.354 9.288 1.00 77.44 117 ARG A CA 1
ATOM 951 C C . ARG A 1 117 ? 9.943 -22.490 8.575 1.00 77.44 117 ARG A C 1
ATOM 953 O O . ARG A 1 117 ? 10.244 -22.770 7.416 1.00 77.44 117 ARG A O 1
ATOM 960 N N . ARG A 1 118 ? 10.419 -21.421 9.214 1.00 64.75 118 ARG A N 1
ATOM 961 C CA . ARG A 1 118 ? 11.491 -20.546 8.720 1.00 64.75 118 ARG A CA 1
ATOM 962 C C . ARG A 1 118 ? 12.825 -20.967 9.305 1.00 64.75 118 ARG A C 1
ATOM 964 O O . ARG A 1 118 ? 13.814 -20.831 8.559 1.00 64.75 118 ARG A O 1
#

pLDDT: mean 95.81, std 5.15, range [64.62, 98.69]

Radius of gyration: 17.94 Å; chains: 1; bounding box: 32×39×41 Å

Secondary structure (DSSP, 8-state):
-HHHHHHHHHHHHHHHH-HHHHHHHHHHHHHHHHHHHHHHHHHHHTT-HHHHHHHHHHHHHHHHHHHHHTTS-HHHHHHHHHHHHHHH-GGGTTT----HHHHHHHHHHHHHHHHHT-

Foldseek 3Di:
DVVVVVLLVVLLCCLVPPPVLVVCALVNLVVQLVVLVVQCVVCVVVVPPVSVVVSVVSNVSSVSSNVSRVPDPPVVVVVVVVVVCCLQAVVVVVVDDDDPVVSVVSNVVSVVVVVVVD